Protein AF-A0A2D0K6Q4-F1 (afdb_monomer_lite)

Foldseek 3Di:
DDADAAEAEEEPVVLCVVCVVPVDPDQDPVNSFVVVLVVVCVVCVVVVRDSVRYGYDYDHD

Secondary structure (DSSP, 8-state):
-----EEEEEEHHHHHHHHTTS--TT--HHHHHHHHHHHHHHHTGGGT--GGGEEEEEE--

Structure (mmCIF, N/CA/C/O backbone):
data_AF-A0A2D0K6Q4-F1
#
_entry.id   AF-A0A2D0K6Q4-F1
#
loop_
_atom_site.group_PDB
_atom_site.id
_atom_site.type_symbol
_atom_site.label_atom_id
_atom_site.label_alt_id
_atom_site.label_comp_id
_atom_site.label_asym_id
_atom_site.label_entity_id
_atom_site.label_seq_id
_atom_site.pdbx_PDB_ins_co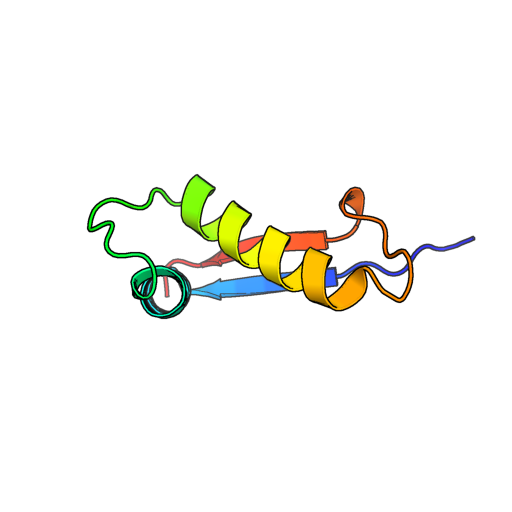de
_atom_site.Cartn_x
_atom_site.Cartn_y
_atom_site.Cartn_z
_atom_site.occupancy
_atom_site.B_iso_or_equiv
_atom_site.auth_seq_id
_atom_site.auth_comp_id
_atom_site.auth_asym_id
_atom_site.auth_atom_id
_atom_site.pdbx_PDB_model_num
ATOM 1 N N . MET A 1 1 ? 7.219 -6.921 -23.195 1.00 59.75 1 MET A N 1
ATOM 2 C CA . MET A 1 1 ? 7.876 -7.224 -21.906 1.00 59.75 1 MET A CA 1
ATOM 3 C C . MET A 1 1 ? 6.779 -7.389 -20.870 1.00 59.75 1 MET A C 1
ATOM 5 O O . MET A 1 1 ? 5.898 -6.541 -20.847 1.00 59.75 1 MET A O 1
ATOM 9 N N . ASN A 1 2 ? 6.779 -8.471 -20.087 1.00 81.62 2 ASN A N 1
ATOM 10 C CA . ASN A 1 2 ? 5.873 -8.580 -18.940 1.00 81.62 2 ASN A CA 1
ATOM 11 C C . ASN A 1 2 ? 6.492 -7.782 -17.799 1.00 81.62 2 ASN A C 1
ATOM 13 O O . ASN A 1 2 ? 7.584 -8.120 -17.347 1.00 81.62 2 ASN A O 1
ATOM 17 N N . ILE A 1 3 ? 5.827 -6.707 -17.397 1.00 82.75 3 ILE A N 1
ATOM 18 C CA . ILE A 1 3 ? 6.273 -5.888 -16.276 1.00 82.75 3 ILE A CA 1
ATOM 19 C C . ILE A 1 3 ? 5.857 -6.615 -14.985 1.00 82.75 3 ILE A C 1
ATOM 21 O O . ILE A 1 3 ? 4.711 -7.074 -14.904 1.00 82.75 3 ILE A O 1
ATOM 25 N N . PRO A 1 4 ? 6.770 -6.810 -14.017 1.00 88.00 4 PRO A N 1
ATOM 26 C CA . PRO A 1 4 ? 6.421 -7.381 -12.720 1.00 88.00 4 PRO A CA 1
ATOM 27 C C . PRO A 1 4 ? 5.371 -6.521 -12.009 1.00 88.00 4 PRO A C 1
ATOM 29 O O . PRO A 1 4 ? 5.349 -5.306 -12.167 1.00 88.00 4 PRO A O 1
ATOM 32 N N . LYS A 1 5 ? 4.509 -7.166 -11.218 1.00 93.56 5 LYS A N 1
ATOM 33 C CA . LYS A 1 5 ? 3.446 -6.510 -10.448 1.00 93.56 5 LY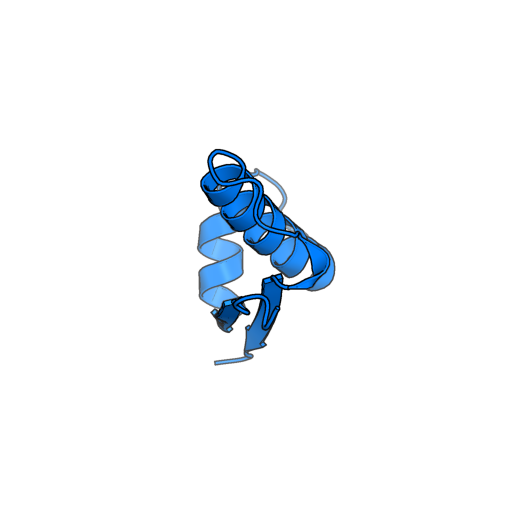S A CA 1
ATOM 34 C C . LYS A 1 5 ? 3.649 -6.750 -8.967 1.00 93.56 5 LYS A C 1
ATOM 36 O O . LYS A 1 5 ? 3.993 -7.867 -8.578 1.00 93.56 5 LYS A O 1
ATOM 41 N N . ILE A 1 6 ? 3.378 -5.734 -8.160 1.00 95.25 6 ILE A N 1
ATOM 42 C CA . ILE A 1 6 ? 3.434 -5.817 -6.703 1.00 95.25 6 ILE A CA 1
ATOM 43 C C . ILE A 1 6 ? 2.032 -5.561 -6.164 1.00 95.25 6 ILE A C 1
ATOM 45 O O . ILE A 1 6 ? 1.393 -4.556 -6.469 1.00 95.25 6 ILE A O 1
ATOM 49 N N . SER A 1 7 ? 1.525 -6.507 -5.381 1.00 96.19 7 SER A N 1
ATOM 50 C CA . SER A 1 7 ? 0.255 -6.377 -4.671 1.00 96.19 7 SER A CA 1
ATOM 51 C C . SER A 1 7 ? 0.528 -6.459 -3.180 1.00 96.19 7 SER A C 1
ATOM 53 O O . SER A 1 7 ? 1.102 -7.439 -2.711 1.00 96.19 7 SER A O 1
ATOM 55 N N . ILE A 1 8 ? 0.147 -5.408 -2.465 1.00 95.62 8 ILE A N 1
ATOM 56 C CA . ILE A 1 8 ? 0.326 -5.263 -1.025 1.00 95.62 8 ILE A CA 1
ATOM 57 C C . ILE A 1 8 ? -1.050 -5.409 -0.394 1.00 95.62 8 ILE A C 1
ATOM 59 O O . ILE A 1 8 ? -1.990 -4.701 -0.757 1.00 95.62 8 ILE A O 1
ATOM 63 N N . GLU A 1 9 ? -1.162 -6.331 0.547 1.00 96.44 9 GLU A N 1
ATOM 64 C CA . GLU A 1 9 ? -2.355 -6.531 1.356 1.00 96.44 9 GLU A CA 1
ATOM 65 C C . GLU A 1 9 ? -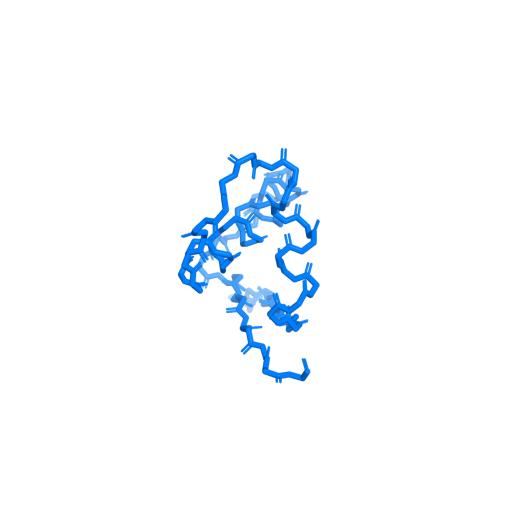1.984 -6.258 2.806 1.00 96.44 9 GLU A C 1
ATOM 67 O O . GLU A 1 9 ? -0.990 -6.786 3.311 1.00 96.44 9 GLU A O 1
ATOM 72 N N . ILE A 1 10 ? -2.741 -5.383 3.457 1.00 94.38 10 ILE A N 1
ATOM 73 C CA . ILE A 1 10 ? -2.446 -4.957 4.821 1.00 94.38 10 ILE A CA 1
ATOM 74 C C . ILE A 1 10 ? -3.736 -4.638 5.566 1.00 94.38 10 ILE A C 1
ATOM 76 O O . ILE A 1 10 ? -4.648 -4.015 5.021 1.00 94.38 10 ILE A O 1
ATOM 80 N N . SER A 1 11 ? -3.808 -5.053 6.832 1.00 94.19 11 SER A N 1
ATOM 81 C CA . SER A 1 11 ? -4.943 -4.709 7.685 1.00 94.19 11 SER A CA 1
ATOM 82 C C . SER A 1 11 ? -4.993 -3.204 7.929 1.00 94.19 11 SER A C 1
ATOM 84 O O . SER A 1 11 ? -3.962 -2.539 8.076 1.00 94.19 11 SER A O 1
ATOM 86 N N . ARG A 1 12 ? -6.202 -2.656 8.049 1.00 91.00 12 ARG A N 1
ATOM 87 C CA . ARG A 1 12 ? -6.409 -1.252 8.421 1.00 91.00 12 ARG A CA 1
ATOM 88 C C . ARG A 1 12 ? -5.714 -0.902 9.731 1.00 91.00 12 ARG A C 1
ATOM 90 O O . ARG A 1 12 ? -5.197 0.202 9.867 1.00 91.00 12 ARG A O 1
ATOM 97 N N . LYS A 1 13 ? -5.691 -1.835 10.684 1.00 90.44 13 LYS A N 1
ATOM 98 C CA . LYS A 1 13 ? -4.998 -1.660 11.959 1.00 90.44 13 LYS A CA 1
ATOM 99 C C . LYS A 1 13 ? -3.493 -1.476 11.754 1.00 90.44 13 LYS A C 1
ATOM 101 O O . LYS A 1 13 ? -2.947 -0.485 12.219 1.00 90.44 13 LYS A O 1
ATOM 106 N N . SER A 1 14 ? -2.845 -2.380 11.022 1.00 91.81 14 SER A N 1
ATOM 107 C CA . SER A 1 14 ? -1.401 -2.301 10.763 1.00 91.81 14 SER A CA 1
ATOM 108 C C . SER A 1 14 ? -1.031 -1.107 9.884 1.00 91.81 14 SER A C 1
ATOM 110 O O . SER A 1 14 ? 0.016 -0.503 10.089 1.00 91.81 14 SER A O 1
ATOM 112 N N . ALA A 1 15 ? -1.894 -0.734 8.935 1.00 91.00 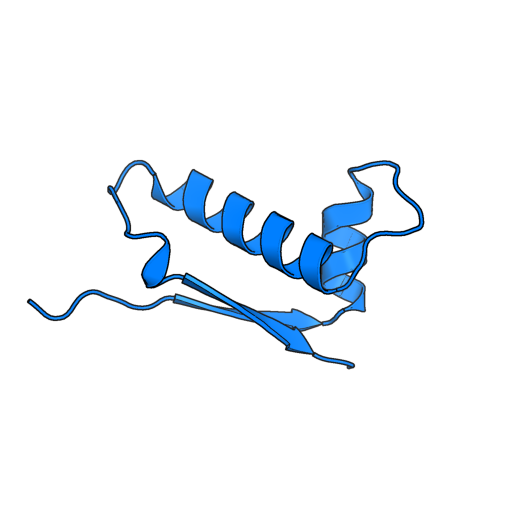15 ALA A N 1
ATOM 113 C CA . ALA A 1 15 ? -1.709 0.468 8.130 1.00 91.00 15 ALA A CA 1
ATOM 114 C C . ALA A 1 15 ? -1.731 1.736 8.991 1.00 91.00 15 ALA A C 1
ATOM 116 O O . ALA A 1 15 ? -0.878 2.600 8.820 1.00 91.00 15 ALA A O 1
ATOM 117 N N . LYS A 1 16 ? -2.664 1.825 9.949 1.00 88.94 16 LYS A N 1
ATOM 118 C CA . LYS A 1 16 ? -2.683 2.915 10.929 1.00 88.94 16 LYS A CA 1
ATOM 119 C C . LYS A 1 16 ? -1.432 2.916 11.789 1.00 88.94 16 LYS A C 1
ATOM 121 O O . LYS A 1 16 ? -0.756 3.920 11.807 1.00 88.94 16 LYS A O 1
ATOM 126 N N . GLU A 1 17 ? -1.052 1.789 12.387 1.00 89.00 17 GLU A N 1
ATOM 127 C CA . GLU A 1 17 ? 0.168 1.709 13.212 1.00 89.00 17 GLU A CA 1
ATOM 128 C C . GLU A 1 17 ? 1.434 2.137 12.444 1.00 89.00 17 GLU A C 1
ATOM 130 O O . GLU A 1 17 ? 2.333 2.751 13.016 1.00 89.00 17 GLU A O 1
ATOM 135 N N . PHE A 1 18 ? 1.506 1.836 11.143 1.00 86.50 18 PHE A N 1
ATOM 136 C CA . PHE A 1 18 ? 2.573 2.315 10.264 1.00 86.50 18 PHE A CA 1
ATOM 137 C C . PHE A 1 18 ? 2.497 3.832 10.032 1.00 86.50 18 PHE A C 1
ATOM 139 O O . PHE A 1 18 ? 3.516 4.520 10.104 1.00 86.50 18 PHE A O 1
ATOM 146 N N . CYS A 1 19 ? 1.301 4.359 9.763 1.00 82.81 19 CYS A N 1
ATOM 147 C CA . CYS A 1 19 ? 1.091 5.772 9.472 1.00 82.81 19 CYS A CA 1
ATOM 148 C C . CYS A 1 19 ? 0.993 6.674 10.712 1.00 82.81 19 CYS A C 1
ATOM 150 O O . CYS A 1 19 ? 1.193 7.870 10.559 1.00 82.81 19 CYS A O 1
ATOM 152 N N . ASP A 1 20 ? 0.758 6.144 11.913 1.00 71.00 20 ASP A N 1
ATOM 153 C CA . ASP A 1 20 ? 0.695 6.883 13.186 1.00 71.00 20 ASP A CA 1
ATOM 154 C C . ASP A 1 20 ? 2.062 7.508 13.549 1.00 71.00 20 ASP A C 1
ATOM 156 O O . ASP A 1 20 ? 2.163 8.326 14.460 1.00 71.00 20 ASP A O 1
ATOM 160 N N . PHE A 1 21 ? 3.133 7.177 12.811 1.00 62.34 21 PHE A N 1
ATOM 161 C CA . PHE A 1 21 ? 4.374 7.964 12.793 1.00 62.34 21 PHE A CA 1
ATOM 162 C C . PHE A 1 21 ? 4.153 9.419 12.340 1.00 62.34 21 PHE A C 1
ATOM 164 O O . PHE A 1 21 ? 4.933 10.305 12.695 1.00 62.34 21 PHE A O 1
ATOM 171 N N . TYR A 1 22 ? 3.112 9.657 11.544 1.00 62.00 22 TYR A N 1
ATOM 172 C CA . TYR A 1 22 ? 2.601 10.961 11.159 1.00 62.00 22 TYR A CA 1
ATOM 173 C C . TYR A 1 22 ? 1.432 11.264 12.103 1.00 62.00 22 TYR A C 1
ATOM 175 O O . TYR A 1 22 ? 0.438 10.554 12.092 1.00 62.00 22 TYR A O 1
ATOM 183 N N . ASP A 1 23 ? 1.586 12.281 12.947 1.00 58.25 23 ASP A N 1
ATOM 184 C CA . ASP A 1 23 ? 0.736 12.681 14.088 1.00 58.25 23 ASP A CA 1
ATOM 185 C C . ASP A 1 23 ? -0.701 13.130 13.678 1.00 58.25 23 ASP A C 1
ATOM 187 O O . ASP A 1 23 ? -1.152 14.227 14.013 1.00 58.25 23 ASP A O 1
ATOM 191 N N . ASP A 1 24 ? -1.413 12.338 12.868 1.00 60.03 24 ASP A N 1
ATOM 192 C CA . ASP A 1 24 ? -2.705 12.676 12.264 1.00 60.03 24 ASP A CA 1
ATOM 193 C C . ASP A 1 24 ? -3.775 11.630 12.619 1.00 60.03 24 ASP A C 1
ATOM 195 O O . ASP A 1 24 ? -4.025 10.659 11.902 1.00 60.03 24 ASP A O 1
ATOM 199 N N . ASP A 1 25 ? -4.462 11.875 13.739 1.00 61.19 25 ASP A N 1
ATOM 200 C CA . ASP A 1 25 ? -5.544 11.058 14.319 1.00 61.19 25 ASP A CA 1
ATOM 201 C C . ASP A 1 25 ? -6.749 10.790 13.374 1.00 61.19 25 ASP A C 1
ATOM 203 O O . ASP A 1 25 ? -7.758 10.196 13.782 1.00 61.19 25 ASP A O 1
ATOM 207 N N . LYS A 1 26 ? -6.717 11.238 12.110 1.00 64.56 26 LYS A N 1
ATOM 208 C CA . LYS A 1 26 ? -7.822 11.119 11.142 1.00 64.56 26 LYS A CA 1
ATOM 209 C C . LYS A 1 26 ? -7.404 10.685 9.735 1.00 64.56 26 LYS A C 1
ATOM 211 O O . LYS A 1 26 ? -8.078 11.049 8.768 1.00 64.56 26 LYS A O 1
ATOM 216 N N . LEU A 1 27 ? -6.368 9.861 9.592 1.00 76.81 27 LEU A N 1
ATOM 217 C CA . LEU A 1 27 ? -6.030 9.307 8.277 1.00 76.81 27 LEU A CA 1
ATOM 218 C C . LEU A 1 27 ? -7.183 8.472 7.694 1.00 76.81 27 LEU A C 1
ATOM 220 O O . LEU A 1 27 ? -7.684 7.515 8.295 1.00 76.81 27 LEU A O 1
ATOM 224 N N . SER A 1 28 ? -7.614 8.872 6.497 1.00 89.19 28 SER A N 1
ATOM 225 C CA . SER A 1 28 ? -8.613 8.151 5.711 1.00 89.19 28 SER A CA 1
ATOM 226 C C . SER A 1 28 ? -8.022 6.864 5.127 1.00 89.19 28 SER A C 1
ATOM 228 O O . SER A 1 28 ? -6.807 6.737 5.002 1.00 89.19 28 SER A O 1
ATOM 230 N N . ASP A 1 29 ? -8.869 5.917 4.719 1.00 90.38 29 ASP A N 1
ATOM 231 C CA . ASP A 1 29 ? -8.402 4.676 4.078 1.00 90.38 29 ASP A CA 1
ATOM 232 C C . ASP A 1 29 ? -7.624 4.957 2.784 1.00 90.38 29 ASP A C 1
ATOM 234 O O . ASP A 1 29 ? -6.641 4.284 2.494 1.00 90.38 29 ASP A O 1
ATOM 238 N N . GLU A 1 30 ? -8.010 5.998 2.044 1.00 91.88 30 GLU A N 1
ATOM 239 C CA . GLU A 1 30 ? -7.269 6.468 0.872 1.00 91.88 30 GLU A CA 1
ATOM 240 C C . GLU A 1 30 ? -5.877 6.982 1.256 1.00 91.88 30 GLU A C 1
ATOM 242 O O . GLU A 1 30 ? -4.891 6.614 0.624 1.00 91.88 30 GLU A O 1
ATOM 247 N N . SER A 1 31 ? -5.779 7.765 2.334 1.00 90.75 31 SER A N 1
ATOM 248 C CA . SER A 1 31 ? -4.500 8.270 2.844 1.00 90.75 31 SER A CA 1
ATOM 249 C C . SER A 1 31 ? -3.573 7.131 3.271 1.00 90.75 31 SER A C 1
ATOM 251 O O . SER A 1 31 ? -2.406 7.132 2.898 1.00 90.75 31 SER A O 1
ATOM 253 N N . LEU A 1 32 ? -4.098 6.127 3.980 1.00 91.31 32 LEU A N 1
ATOM 254 C CA . LEU A 1 32 ? -3.336 4.940 4.385 1.00 91.31 32 LEU A CA 1
ATOM 255 C C . LEU A 1 32 ? -2.812 4.159 3.168 1.00 91.31 32 LEU A C 1
ATOM 257 O O . LEU A 1 32 ? -1.642 3.779 3.122 1.00 91.31 32 LEU A O 1
ATOM 261 N N . VAL A 1 33 ? -3.668 3.940 2.164 1.00 93.75 33 VAL A N 1
ATOM 262 C CA . VAL A 1 33 ? -3.294 3.269 0.908 1.00 93.75 33 VAL A CA 1
ATOM 263 C C . VAL A 1 33 ? -2.195 4.041 0.184 1.00 93.75 33 VAL A C 1
ATOM 265 O O . VAL A 1 33 ? -1.227 3.423 -0.264 1.00 93.75 33 VAL A O 1
ATOM 268 N N . LEU A 1 34 ? -2.328 5.364 0.074 1.00 92.38 34 LEU A N 1
ATOM 269 C CA . LEU A 1 34 ? -1.342 6.218 -0.586 1.00 92.38 34 LEU A CA 1
ATOM 270 C C . LEU A 1 34 ? -0.003 6.185 0.146 1.00 92.38 34 LEU A C 1
ATOM 272 O O . LEU A 1 34 ? 0.994 5.839 -0.473 1.00 92.38 34 LEU A O 1
ATOM 276 N N . SER A 1 35 ? 0.023 6.412 1.462 1.00 91.81 35 SER A N 1
ATOM 277 C CA . SER A 1 35 ? 1.270 6.420 2.240 1.00 91.81 35 SER A CA 1
ATOM 278 C C . SER A 1 35 ? 2.060 5.114 2.122 1.00 91.81 35 SER A C 1
ATOM 280 O O . SER A 1 35 ? 3.286 5.131 1.993 1.00 91.81 35 SER A O 1
ATOM 282 N N . ILE A 1 36 ? 1.372 3.970 2.140 1.00 93.00 36 ILE A N 1
ATOM 283 C CA . ILE A 1 36 ? 2.014 2.659 1.986 1.00 93.00 36 ILE A CA 1
ATOM 284 C C . ILE A 1 36 ? 2.512 2.461 0.553 1.00 93.00 36 ILE A C 1
ATOM 286 O O . ILE A 1 36 ? 3.629 1.985 0.351 1.00 93.00 36 ILE A O 1
ATOM 290 N N . THR A 1 37 ? 1.704 2.840 -0.440 1.00 94.50 37 THR A N 1
ATOM 291 C CA . THR A 1 37 ? 2.079 2.733 -1.858 1.00 94.50 37 THR A CA 1
ATOM 292 C C . THR A 1 37 ? 3.297 3.599 -2.168 1.00 94.50 37 THR A C 1
ATOM 294 O O . THR A 1 37 ? 4.235 3.108 -2.791 1.00 94.50 37 THR A O 1
ATOM 297 N N . ASP A 1 38 ? 3.320 4.834 -1.669 1.00 92.62 38 ASP A N 1
ATOM 298 C CA . ASP A 1 38 ? 4.421 5.782 -1.844 1.00 92.62 38 ASP A CA 1
ATOM 299 C C . ASP A 1 38 ? 5.699 5.272 -1.173 1.00 92.62 38 ASP A C 1
ATOM 301 O O . ASP A 1 38 ? 6.754 5.257 -1.798 1.00 92.62 38 ASP A O 1
ATOM 305 N N . THR A 1 39 ? 5.605 4.735 0.049 1.00 92.69 39 THR A N 1
ATOM 306 C CA . THR A 1 39 ? 6.765 4.145 0.742 1.00 92.69 39 THR A CA 1
ATOM 307 C C . THR A 1 39 ? 7.394 3.009 -0.068 1.00 92.69 39 THR A C 1
ATOM 309 O O . THR A 1 39 ? 8.618 2.909 -0.176 1.00 92.69 39 THR A O 1
ATOM 312 N N . VAL A 1 40 ? 6.568 2.127 -0.641 1.00 93.75 40 VAL A N 1
ATOM 313 C CA . VAL A 1 40 ? 7.074 1.023 -1.466 1.00 93.75 40 VAL A CA 1
ATOM 314 C C . VAL A 1 40 ? 7.617 1.538 -2.798 1.00 93.75 40 VAL A C 1
ATOM 316 O O . VAL A 1 40 ? 8.649 1.047 -3.251 1.00 93.75 40 VAL A O 1
ATOM 319 N N . GLN A 1 41 ? 6.980 2.539 -3.405 1.00 94.50 41 GLN A N 1
ATOM 320 C CA . GLN A 1 41 ? 7.483 3.173 -4.622 1.00 94.50 41 GLN A CA 1
ATOM 321 C C . GLN A 1 41 ? 8.854 3.825 -4.398 1.00 94.50 41 GLN A C 1
ATOM 323 O O . GLN A 1 41 ? 9.755 3.619 -5.211 1.00 94.50 41 GLN A O 1
ATOM 328 N N . ASP A 1 42 ? 9.038 4.545 -3.292 1.00 94.06 42 ASP A N 1
ATOM 329 C CA . ASP A 1 42 ? 10.306 5.184 -2.932 1.00 94.06 42 ASP A CA 1
ATOM 330 C C . ASP A 1 42 ? 11.423 4.148 -2.764 1.00 94.06 42 ASP A C 1
ATOM 332 O O . ASP A 1 42 ? 12.523 4.321 -3.291 1.00 94.06 42 ASP A O 1
ATOM 336 N N . ALA A 1 43 ? 11.129 3.019 -2.110 1.00 93.38 43 ALA A N 1
ATOM 337 C CA . ALA A 1 43 ? 12.081 1.919 -1.948 1.00 93.38 43 ALA A CA 1
ATOM 338 C C . ALA A 1 43 ? 12.462 1.234 -3.276 1.00 93.38 43 ALA A C 1
ATOM 340 O O . ALA A 1 43 ? 13.514 0.599 -3.366 1.00 93.38 43 ALA A O 1
ATOM 341 N N . LEU A 1 44 ? 11.615 1.338 -4.302 1.00 94.44 44 LEU A N 1
ATOM 342 C CA . LEU A 1 44 ? 11.826 0.743 -5.624 1.00 94.44 44 LEU A CA 1
ATOM 343 C C . LEU A 1 44 ? 12.292 1.761 -6.673 1.00 94.44 44 LEU A C 1
ATOM 345 O O . LEU A 1 44 ? 12.492 1.398 -7.836 1.00 94.44 44 LEU A O 1
ATOM 349 N N . ASN A 1 45 ? 12.486 3.019 -6.281 1.00 90.19 45 ASN A N 1
ATOM 350 C CA . ASN A 1 45 ? 12.868 4.081 -7.201 1.00 90.19 45 ASN A CA 1
ATOM 351 C C . ASN A 1 45 ? 14.239 3.816 -7.851 1.00 90.19 45 ASN A C 1
ATOM 353 O O . ASN A 1 45 ? 14.420 4.086 -9.036 1.00 90.19 45 ASN A O 1
ATOM 357 N N . ASP A 1 46 ? 15.166 3.189 -7.118 1.00 92.56 46 ASP A N 1
ATOM 358 C CA . ASP A 1 46 ? 16.509 2.832 -7.605 1.00 92.56 46 ASP A CA 1
ATOM 359 C C . ASP A 1 46 ? 16.497 1.859 -8.795 1.00 92.56 46 ASP A C 1
ATOM 361 O O . ASP A 1 46 ? 17.461 1.796 -9.559 1.00 92.56 46 ASP A O 1
ATOM 365 N N . ILE A 1 47 ? 15.416 1.088 -8.957 1.00 91.56 47 ILE A N 1
ATOM 366 C CA . ILE A 1 47 ? 15.245 0.140 -10.067 1.00 91.56 47 ILE A CA 1
ATOM 367 C C . ILE A 1 47 ? 14.238 0.634 -11.114 1.00 91.56 47 ILE A C 1
ATOM 369 O O . ILE A 1 47 ? 13.807 -0.155 -11.955 1.00 91.56 47 ILE A O 1
ATOM 373 N N . GLU A 1 48 ? 13.846 1.912 -11.046 1.00 90.12 48 GLU A N 1
ATOM 374 C CA . GLU A 1 48 ? 12.871 2.553 -11.941 1.00 90.12 48 GLU A CA 1
ATOM 375 C C . GLU A 1 48 ? 11.556 1.758 -12.057 1.00 90.12 48 GLU 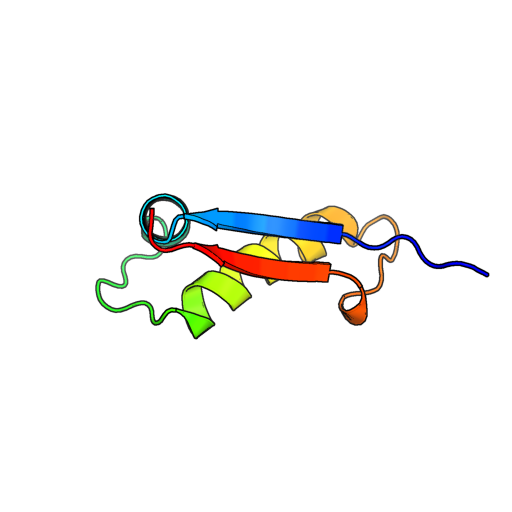A C 1
ATOM 377 O O . GLU A 1 48 ? 10.961 1.633 -13.134 1.00 90.12 48 GLU A O 1
ATOM 382 N N . PHE A 1 49 ? 11.094 1.177 -10.941 1.00 91.31 49 PHE A N 1
ATOM 383 C CA . PHE A 1 49 ? 9.868 0.385 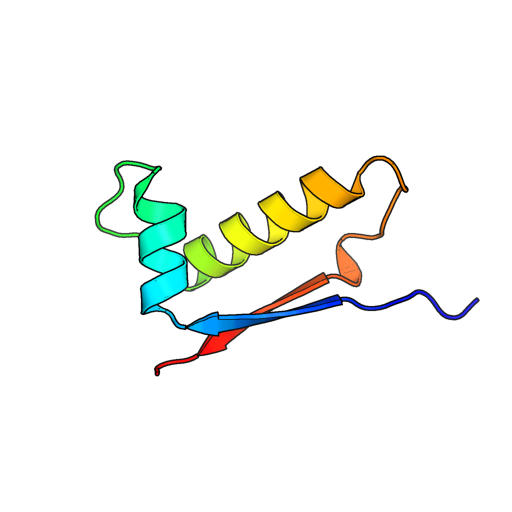-10.949 1.00 91.31 49 PHE A CA 1
ATOM 384 C C . PHE A 1 49 ? 8.649 1.277 -11.242 1.00 91.31 49 PHE A C 1
ATOM 386 O O . PHE A 1 49 ? 8.497 2.335 -10.623 1.00 91.31 49 PHE A O 1
ATOM 393 N N . PRO A 1 50 ? 7.747 0.872 -12.153 1.00 91.31 50 PRO A N 1
ATOM 394 C CA . PRO A 1 50 ? 6.589 1.681 -12.503 1.00 91.31 50 PRO A CA 1
ATOM 395 C C . PRO A 1 50 ? 5.531 1.670 -11.395 1.00 91.31 50 PRO A C 1
ATOM 397 O O . PRO A 1 50 ? 4.936 0.633 -11.101 1.00 91.31 50 PRO A O 1
ATOM 400 N N . ALA A 1 51 ? 5.212 2.855 -10.869 1.00 88.81 51 ALA A N 1
ATOM 401 C CA . ALA A 1 51 ? 4.194 3.050 -9.831 1.00 88.81 51 ALA A CA 1
ATOM 402 C C . ALA A 1 51 ? 2.814 2.493 -10.202 1.00 88.81 51 ALA A C 1
ATOM 404 O O . ALA A 1 51 ? 2.076 2.028 -9.339 1.00 88.81 51 ALA A O 1
ATOM 405 N N . SER A 1 52 ? 2.473 2.469 -11.495 1.00 92.06 52 SER A N 1
ATOM 406 C CA . SER A 1 52 ? 1.211 1.902 -11.983 1.00 92.06 52 SER A CA 1
ATOM 407 C C . SER A 1 52 ? 1.066 0.397 -11.733 1.00 92.06 52 SER A C 1
ATOM 409 O O . SER A 1 52 ? -0.047 -0.120 -11.806 1.00 92.06 52 SER A O 1
ATOM 411 N N . GLU A 1 53 ? 2.167 -0.310 -11.465 1.00 94.62 53 GLU A N 1
ATOM 412 C CA . GLU A 1 53 ? 2.176 -1.754 -11.206 1.00 94.62 53 GLU A CA 1
ATOM 413 C C . GLU A 1 53 ? 2.250 -2.100 -9.710 1.00 94.62 53 GLU A C 1
ATOM 415 O O . GLU A 1 53 ? 2.327 -3.283 -9.356 1.00 94.62 53 GLU A O 1
ATOM 420 N N . ILE A 1 54 ? 2.199 -1.092 -8.832 1.00 95.56 54 ILE A N 1
ATOM 421 C CA . ILE A 1 54 ? 2.074 -1.255 -7.383 1.00 95.56 54 ILE A CA 1
ATOM 422 C C . ILE A 1 54 ? 0.619 -1.009 -6.997 1.00 95.56 54 ILE A C 1
ATOM 424 O O . ILE A 1 54 ? 0.028 0.018 -7.325 1.00 95.56 54 ILE A O 1
ATOM 428 N N . LYS A 1 55 ? 0.022 -1.961 -6.282 1.00 96.06 55 LYS A N 1
ATOM 429 C CA . LYS A 1 55 ? -1.341 -1.830 -5.770 1.00 96.06 55 LYS A CA 1
ATOM 430 C C . LYS A 1 55 ? -1.395 -2.201 -4.299 1.00 96.06 55 LYS A C 1
ATOM 432 O O . LYS A 1 55 ? -1.100 -3.340 -3.946 1.00 96.06 55 LYS A O 1
ATOM 437 N N . THR A 1 56 ? -1.880 -1.280 -3.478 1.00 96.62 56 THR A N 1
ATOM 438 C CA . THR A 1 56 ? -2.154 -1.525 -2.059 1.00 96.62 56 THR A CA 1
ATOM 439 C C . THR A 1 56 ? -3.647 -1.739 -1.839 1.00 96.62 56 THR A C 1
ATOM 441 O O . THR A 1 56 ? -4.481 -1.012 -2.379 1.00 96.62 56 THR A O 1
ATOM 444 N N . THR A 1 57 ? -3.993 -2.766 -1.070 1.00 96.25 57 THR A N 1
ATOM 445 C CA . THR A 1 57 ? -5.366 -3.093 -0.676 1.00 96.25 57 THR A CA 1
ATOM 446 C C . THR A 1 57 ? -5.439 -3.162 0.843 1.00 96.25 57 THR A C 1
ATOM 448 O O . THR A 1 57 ? -4.661 -3.879 1.471 1.00 96.25 57 THR A O 1
ATOM 451 N N . LEU A 1 58 ? -6.383 -2.421 1.423 1.00 95.00 58 LEU A N 1
ATOM 452 C CA . LEU A 1 58 ? -6.685 -2.498 2.848 1.00 95.00 58 LEU A CA 1
ATOM 453 C C . LEU A 1 58 ? -7.670 -3.627 3.134 1.00 95.00 58 LEU A C 1
ATOM 455 O O . LEU A 1 58 ? -8.693 -3.750 2.454 1.00 95.00 58 LEU A O 1
ATOM 459 N N . THR A 1 59 ? -7.393 -4.397 4.182 1.00 94.00 59 THR A N 1
ATOM 460 C CA . THR A 1 59 ? -8.323 -5.382 4.744 1.00 94.00 59 THR A CA 1
ATOM 461 C C . THR A 1 59 ? -8.872 -4.915 6.091 1.00 94.00 59 THR A C 1
ATOM 463 O O . THR A 1 59 ? -8.266 -4.097 6.785 1.00 94.00 59 THR A O 1
ATOM 466 N N . ASN A 1 60 ? -10.057 -5.409 6.453 1.00 81.06 60 ASN A N 1
ATOM 467 C CA . ASN A 1 60 ? -10.768 -5.035 7.682 1.00 81.06 60 ASN A CA 1
ATOM 468 C C . ASN A 1 60 ? -10.559 -6.037 8.837 1.00 81.06 60 ASN A C 1
ATOM 470 O O . ASN A 1 60 ? -11.404 -6.078 9.729 1.00 81.06 60 ASN A O 1
ATOM 474 N N . ASP A 1 61 ? -9.504 -6.859 8.790 1.00 61.97 61 ASP A N 1
ATOM 475 C CA . ASP A 1 61 ? -9.189 -7.834 9.851 1.00 61.97 61 ASP A CA 1
ATOM 476 C C . ASP A 1 61 ? -9.001 -7.194 11.238 1.00 61.97 61 ASP A C 1
ATOM 478 O O . ASP A 1 61 ? -8.436 -6.073 11.321 1.00 61.97 61 ASP A O 1
#

pLDDT: mean 87.19, std 11.12, range [58.25, 96.62]

Sequence (61 aa):
MNIPKISIEISRKSAKEFCDFYDDDKLSDESLVLSITDTVQDALNDIEFPASEIKTTLTND

Radius of gyration: 12.5 Å; chains: 1; bounding box: 27×21×36 Å

Organism: NCBI:txid351614